Protein AF-A0A8S2UVU5-F1 (afdb_monomer_lite)

Foldseek 3Di:
DVVVLVVLVVCVVVVNDPDRDDPVVSVVVVVVVCCVVQVHDPPDDPCSSDPPD

pLDDT: mean 89.92, std 3.88, range [74.19, 94.0]

Structure (mmCIF, N/CA/C/O backbone):
data_AF-A0A8S2UVU5-F1
#
_entry.id   AF-A0A8S2UVU5-F1
#
loop_
_atom_site.group_PDB
_atom_site.id
_atom_site.type_symbol
_atom_site.label_atom_id
_atom_site.label_alt_id
_atom_site.label_comp_id
_atom_site.label_asym_id
_atom_site.label_entity_id
_atom_site.label_seq_id
_atom_site.pdbx_PDB_ins_code
_atom_site.Cartn_x
_atom_site.Cartn_y
_atom_site.Cartn_z
_atom_site.occupancy
_atom_site.B_iso_or_equiv
_atom_site.auth_seq_id
_atom_site.auth_comp_id
_atom_site.auth_asym_id
_atom_site.auth_atom_id
_atom_site.pdbx_PDB_model_num
ATOM 1 N N . MET A 1 1 ? 1.584 6.225 3.782 1.00 76.12 1 MET A N 1
ATOM 2 C CA . MET A 1 1 ? 1.895 5.222 2.765 1.00 76.12 1 MET A CA 1
ATOM 3 C C . MET A 1 1 ? 1.286 3.917 3.260 1.00 76.12 1 MET A C 1
ATOM 5 O O . MET A 1 1 ? 0.233 3.497 2.815 1.00 76.12 1 MET A O 1
ATOM 9 N N . ILE A 1 2 ? 1.902 3.292 4.266 1.00 84.44 2 ILE A N 1
ATOM 10 C CA . ILE A 1 2 ? 1.250 2.186 4.995 1.00 84.44 2 ILE A CA 1
ATOM 11 C C . ILE A 1 2 ? 1.006 2.559 6.463 1.00 84.44 2 ILE A C 1
ATOM 13 O O . ILE A 1 2 ? -0.038 2.252 7.028 1.00 84.44 2 ILE A O 1
ATOM 17 N N . ASN A 1 3 ? 1.952 3.273 7.082 1.00 89.94 3 ASN A N 1
ATOM 18 C CA . ASN A 1 3 ? 1.886 3.606 8.505 1.00 89.94 3 ASN A CA 1
ATOM 19 C C . ASN A 1 3 ? 0.766 4.605 8.858 1.00 89.94 3 ASN A C 1
A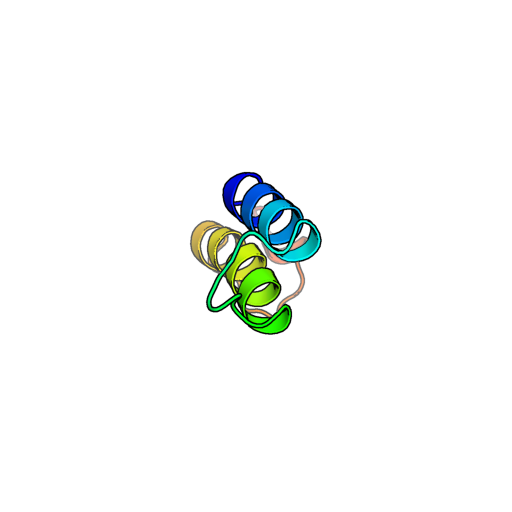TOM 21 O O . ASN A 1 3 ? 0.113 4.463 9.885 1.00 89.94 3 ASN A O 1
ATOM 25 N N . ILE A 1 4 ? 0.520 5.605 8.006 1.00 88.94 4 ILE A N 1
ATOM 26 C CA . ILE A 1 4 ? -0.504 6.641 8.251 1.00 88.94 4 ILE A CA 1
ATOM 27 C C . ILE A 1 4 ? -1.901 6.017 8.155 1.00 88.94 4 ILE A C 1
ATOM 29 O O . ILE A 1 4 ? -2.800 6.315 8.932 1.00 88.94 4 ILE A O 1
ATOM 33 N N . GLU A 1 5 ? -2.062 5.102 7.216 1.00 91.75 5 GLU A N 1
ATOM 34 C CA . GLU A 1 5 ? -3.278 4.381 6.904 1.00 91.75 5 GLU A CA 1
ATOM 35 C C . GLU A 1 5 ? -3.578 3.350 7.999 1.00 91.75 5 GLU A C 1
ATOM 37 O O . GLU A 1 5 ? -4.714 3.263 8.458 1.00 91.75 5 GLU A O 1
ATOM 42 N N . ALA A 1 6 ? -2.556 2.648 8.505 1.00 91.75 6 ALA A N 1
ATOM 43 C CA . ALA A 1 6 ? -2.681 1.780 9.676 1.00 91.75 6 ALA A CA 1
ATOM 44 C C . ALA A 1 6 ? -3.115 2.562 10.930 1.00 91.75 6 ALA A C 1
ATOM 46 O O . ALA A 1 6 ? -4.014 2.131 11.653 1.00 91.75 6 ALA A O 1
ATOM 47 N N . GLN A 1 7 ? -2.533 3.745 11.162 1.00 92.25 7 GLN A N 1
ATOM 48 C CA . GLN A 1 7 ? -2.952 4.638 12.248 1.00 92.25 7 GLN A CA 1
ATOM 49 C C . GLN A 1 7 ? -4.392 5.126 12.063 1.00 92.25 7 GLN A C 1
ATOM 51 O O . GLN A 1 7 ? -5.154 5.173 13.026 1.00 92.25 7 GLN A O 1
ATOM 56 N N . LEU A 1 8 ? -4.792 5.451 10.834 1.00 91.69 8 LEU A N 1
ATOM 57 C CA . LEU A 1 8 ? -6.145 5.899 10.519 1.00 91.69 8 LEU A CA 1
ATOM 58 C C . LEU A 1 8 ? -7.186 4.799 10.770 1.00 91.69 8 LEU A C 1
ATOM 60 O O . LEU A 1 8 ? -8.225 5.067 11.371 1.00 91.69 8 LEU A O 1
ATOM 64 N N . VAL A 1 9 ? -6.881 3.558 10.384 1.00 93.19 9 VAL A N 1
ATOM 65 C CA . VAL A 1 9 ? -7.716 2.383 10.680 1.00 93.19 9 VAL A CA 1
ATOM 66 C C .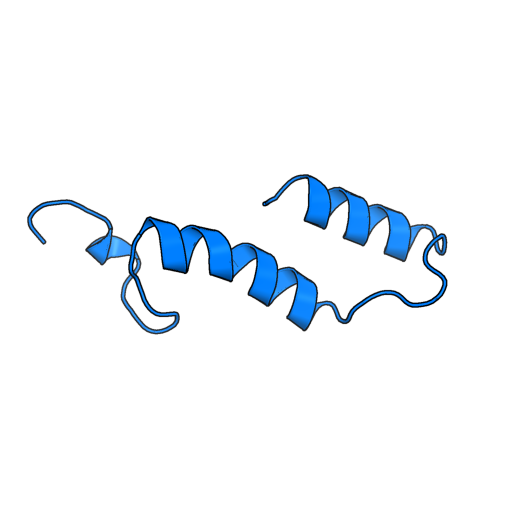 VAL A 1 9 ? -7.821 2.164 12.192 1.00 93.19 9 VAL A C 1
ATOM 68 O O . VAL A 1 9 ? -8.927 2.016 12.712 1.00 93.19 9 VAL A O 1
ATOM 71 N N . ALA A 1 10 ? -6.705 2.230 12.923 1.00 93.75 10 ALA A N 1
ATOM 72 C CA . ALA A 1 10 ? -6.702 2.089 14.379 1.00 93.75 10 ALA A CA 1
ATOM 73 C C . ALA A 1 10 ? -7.529 3.184 15.084 1.00 93.75 10 ALA A C 1
ATOM 75 O O . ALA A 1 10 ? -8.300 2.891 15.999 1.00 93.75 10 ALA A O 1
ATOM 76 N N . LEU A 1 11 ? -7.424 4.442 14.640 1.00 93.44 11 LEU A N 1
ATOM 77 C CA . LEU A 1 11 ? -8.219 5.559 15.165 1.00 93.44 11 LEU A CA 1
ATOM 78 C C . LEU A 1 11 ? -9.712 5.415 14.846 1.00 93.44 11 LEU A C 1
ATOM 80 O O . LEU A 1 11 ? -10.548 5.760 15.685 1.00 93.44 11 LEU A O 1
ATOM 84 N N . GLY A 1 12 ? -10.044 4.894 13.662 1.00 91.62 12 GLY A N 1
ATOM 85 C CA . GLY A 1 12 ? -11.414 4.563 13.275 1.00 91.62 12 GLY A CA 1
ATOM 86 C C . GL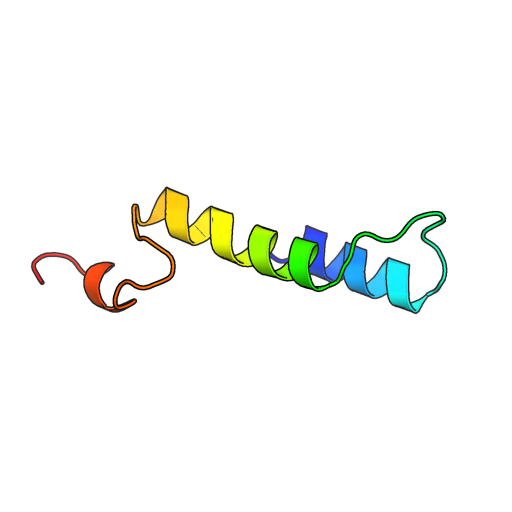Y A 1 12 ? -12.013 3.476 14.163 1.00 91.62 12 GLY A C 1
ATOM 87 O O . GLY A 1 12 ? -13.097 3.670 14.709 1.00 91.62 12 GLY A O 1
ATOM 88 N N . HIS A 1 13 ? -11.276 2.386 14.397 1.00 90.94 13 HIS A N 1
ATOM 89 C CA . HIS A 1 13 ? -11.698 1.315 15.308 1.00 90.94 13 HIS A CA 1
ATOM 90 C C . HIS A 1 13 ? -11.855 1.784 16.757 1.00 90.94 13 HIS A C 1
ATOM 92 O O . HIS A 1 13 ? -12.753 1.321 17.454 1.00 90.94 13 HIS A O 1
ATOM 98 N N . ALA A 1 14 ? -11.028 2.730 17.206 1.00 94.00 14 ALA A N 1
ATOM 99 C CA . ALA A 1 14 ? -11.140 3.326 18.534 1.00 94.00 14 ALA A CA 1
ATOM 100 C C . ALA A 1 14 ? -12.296 4.344 18.666 1.00 94.00 14 ALA A C 1
ATOM 102 O O . ALA A 1 14 ? -12.450 4.942 19.729 1.00 94.00 14 ALA A O 1
ATOM 103 N N . GLY A 1 15 ? -13.068 4.606 17.602 1.00 91.31 15 GLY A N 1
ATOM 104 C CA . GLY A 1 15 ? -14.148 5.600 17.608 1.00 91.31 15 GLY A CA 1
ATOM 105 C C . GLY A 1 15 ? -13.659 7.047 17.746 1.00 91.31 15 GLY A C 1
ATOM 106 O O . GLY A 1 15 ? -14.428 7.936 18.104 1.00 91.31 15 GLY A O 1
ATOM 107 N N . ARG A 1 16 ? -12.372 7.305 17.479 1.00 93.12 16 ARG A N 1
ATOM 108 C CA . ARG A 1 16 ? -11.728 8.619 17.675 1.00 93.12 16 ARG A CA 1
ATOM 109 C C . ARG A 1 16 ? -11.794 9.519 16.440 1.00 93.12 16 ARG A C 1
ATOM 111 O O . ARG A 1 16 ? -11.276 10.632 16.465 1.00 93.12 16 ARG A O 1
ATOM 118 N N . LEU A 1 17 ? -12.421 9.050 15.362 1.00 90.62 17 LEU A N 1
ATOM 119 C CA . LEU A 1 17 ? -12.635 9.810 14.134 1.00 90.62 17 LEU A CA 1
ATOM 120 C C . LEU A 1 17 ? -14.089 10.270 14.062 1.00 90.62 17 LEU A C 1
ATOM 122 O O . LEU A 1 17 ? -14.999 9.451 14.021 1.00 90.62 17 LEU A O 1
ATOM 126 N N . LYS A 1 18 ? -14.300 11.589 13.992 1.00 89.38 18 LYS A N 1
ATOM 127 C CA . LYS A 1 18 ? -15.640 12.179 13.841 1.00 89.38 18 LYS A CA 1
ATOM 128 C C . LYS A 1 18 ? -16.287 11.806 12.502 1.00 89.38 18 LYS A C 1
ATOM 130 O O . LYS A 1 18 ? -17.481 11.560 12.455 1.00 89.38 18 LYS A O 1
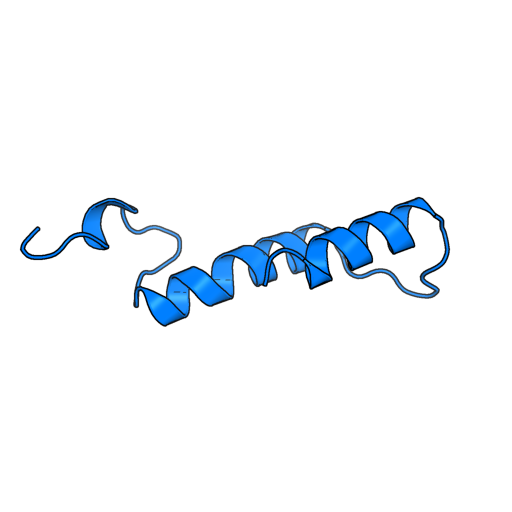ATOM 135 N N . ASN A 1 19 ? -15.485 11.765 11.437 1.00 89.12 19 ASN A N 1
ATOM 136 C CA . ASN A 1 19 ? -15.895 11.419 10.076 1.00 89.12 19 ASN A CA 1
ATOM 137 C C . ASN A 1 19 ? -14.827 10.497 9.462 1.00 89.12 19 ASN A C 1
ATOM 139 O O . ASN A 1 19 ? -13.928 10.989 8.773 1.00 89.12 19 ASN A O 1
ATOM 143 N N . PRO A 1 20 ? -14.834 9.190 9.770 1.00 88.75 20 PRO A N 1
ATOM 144 C CA . PRO A 1 20 ? -13.861 8.275 9.193 1.00 88.75 20 PRO A CA 1
ATOM 145 C C . PRO A 1 20 ? -14.082 8.158 7.673 1.00 88.75 20 PRO A C 1
ATOM 147 O O . PRO A 1 20 ? -15.231 8.076 7.228 1.00 88.75 20 PRO A O 1
ATOM 150 N N . PRO A 1 21 ? -13.015 8.146 6.854 1.00 89.94 21 PRO A N 1
ATOM 151 C CA . PRO A 1 21 ? -13.148 7.833 5.438 1.00 89.94 21 PRO A CA 1
ATOM 152 C C . PRO A 1 21 ? -13.578 6.374 5.250 1.00 89.94 21 PRO A C 1
ATOM 154 O O . PRO A 1 21 ? -13.416 5.536 6.139 1.00 89.94 21 PRO A O 1
ATOM 157 N N . ARG A 1 22 ? -14.119 6.057 4.071 1.00 92.50 22 ARG A N 1
ATOM 158 C CA . ARG A 1 22 ? -14.518 4.683 3.738 1.00 92.50 22 ARG A CA 1
ATOM 159 C C . ARG A 1 22 ? -13.281 3.792 3.645 1.00 92.50 22 ARG A C 1
ATOM 161 O O . ARG A 1 22 ? -12.224 4.247 3.206 1.00 92.50 22 ARG A O 1
ATOM 168 N N . LEU A 1 23 ? -13.430 2.514 3.992 1.00 90.62 23 LEU A N 1
ATOM 169 C CA . LEU A 1 23 ? -12.342 1.539 3.895 1.00 90.62 23 LEU A CA 1
ATOM 170 C C . LEU A 1 23 ? -11.792 1.449 2.462 1.00 90.62 23 LEU A C 1
ATOM 172 O O . LEU A 1 23 ? -10.578 1.457 2.279 1.00 90.62 23 LEU A O 1
ATOM 176 N N . ASP A 1 24 ? -12.674 1.518 1.459 1.00 93.44 24 ASP A N 1
ATOM 177 C CA . ASP A 1 24 ? -12.297 1.557 0.040 1.00 93.44 24 ASP A CA 1
ATOM 178 C C . ASP A 1 24 ? -11.366 2.735 -0.282 1.00 93.44 24 ASP A C 1
ATOM 180 O O . ASP A 1 24 ? -10.439 2.621 -1.080 1.00 93.44 24 ASP A O 1
ATOM 184 N N . THR A 1 25 ? -11.588 3.896 0.343 1.00 92.69 25 THR A N 1
ATOM 185 C CA . THR A 1 25 ? -10.731 5.075 0.163 1.00 92.69 25 THR A CA 1
ATOM 186 C C . THR A 1 25 ? -9.341 4.831 0.742 1.00 92.69 25 THR A C 1
ATOM 188 O O . THR A 1 25 ? -8.347 5.195 0.111 1.00 92.69 25 THR A O 1
ATOM 191 N N . ILE A 1 26 ? -9.259 4.195 1.914 1.00 93.19 26 ILE A N 1
ATOM 192 C CA . ILE A 1 26 ? -7.986 3.852 2.558 1.00 93.19 26 ILE A CA 1
ATOM 193 C C . ILE A 1 26 ? -7.219 2.849 1.688 1.00 93.19 26 ILE A C 1
ATOM 195 O O . ILE A 1 26 ? -6.049 3.074 1.384 1.00 93.19 26 ILE A O 1
ATOM 199 N N . GLU A 1 27 ? -7.886 1.796 1.216 1.00 91.19 27 GLU A N 1
ATOM 200 C CA . GLU A 1 27 ? -7.284 0.773 0.357 1.00 91.19 27 GLU A CA 1
ATOM 201 C C . GLU A 1 27 ? -6.795 1.350 -0.982 1.00 91.19 27 GLU A C 1
ATOM 203 O O . GLU A 1 27 ? -5.663 1.096 -1.399 1.00 91.19 27 GLU A O 1
ATOM 208 N N . ASN A 1 28 ? -7.608 2.181 -1.641 1.00 92.25 28 ASN A N 1
ATOM 209 C CA . ASN A 1 28 ? -7.211 2.842 -2.886 1.00 92.25 28 ASN A CA 1
ATOM 210 C C . ASN A 1 28 ? -6.013 3.772 -2.679 1.00 92.25 28 ASN A C 1
ATOM 212 O O . ASN A 1 28 ? -5.126 3.835 -3.528 1.00 92.25 28 ASN A O 1
ATOM 216 N N . THR A 1 29 ? -5.950 4.449 -1.531 1.00 91.81 29 THR A N 1
ATOM 217 C CA . THR A 1 29 ? -4.800 5.282 -1.168 1.00 91.81 29 THR A CA 1
ATOM 218 C C . THR A 1 29 ? -3.553 4.416 -0.995 1.00 91.81 29 THR A C 1
ATOM 220 O O . THR A 1 29 ? -2.537 4.704 -1.622 1.00 91.81 29 THR A O 1
ATOM 223 N N . MET A 1 30 ? -3.632 3.294 -0.270 1.00 92.19 30 MET A N 1
ATOM 224 C CA . MET A 1 30 ? -2.506 2.357 -0.125 1.00 92.19 30 MET A CA 1
ATOM 225 C C . MET A 1 30 ? -1.970 1.850 -1.478 1.00 92.19 30 MET A C 1
ATOM 227 O O . MET A 1 30 ? -0.761 1.681 -1.626 1.00 92.19 30 MET A O 1
ATOM 231 N N . LYS A 1 31 ? -2.844 1.642 -2.474 1.00 90.94 31 LYS A N 1
ATOM 232 C CA . LYS A 1 31 ? -2.466 1.192 -3.830 1.00 90.94 31 LYS A CA 1
ATOM 233 C C . LYS A 1 31 ? -1.914 2.311 -4.718 1.00 90.94 31 LYS A C 1
ATOM 235 O O . LYS A 1 31 ? -1.057 2.057 -5.560 1.00 90.94 31 LYS A O 1
ATOM 240 N N . LEU A 1 32 ? -2.363 3.551 -4.528 1.00 91.62 32 LEU A N 1
ATOM 241 C CA . LEU A 1 32 ? -2.005 4.676 -5.394 1.00 91.62 32 LEU A CA 1
ATOM 242 C C . LEU A 1 32 ? -0.500 4.982 -5.383 1.00 91.62 32 LEU A C 1
ATOM 244 O O . LEU A 1 32 ? 0.092 5.191 -6.438 1.00 91.62 32 LEU A O 1
ATOM 248 N N . SER A 1 33 ? 0.135 4.989 -4.207 1.00 90.31 33 SER A N 1
ATOM 249 C CA . SER A 1 33 ? 1.577 5.264 -4.098 1.00 90.31 33 SER A CA 1
ATOM 250 C C . SER A 1 33 ? 2.445 4.281 -4.889 1.00 90.31 33 SER A C 1
ATOM 252 O O . SER A 1 33 ? 3.224 4.751 -5.720 1.00 90.31 33 SER A O 1
ATOM 254 N N . PRO A 1 34 ? 2.321 2.951 -4.711 1.00 90.06 34 PRO A N 1
ATOM 255 C CA . PRO A 1 34 ? 3.089 2.008 -5.512 1.00 90.06 34 PRO A CA 1
ATOM 256 C C . PRO A 1 34 ? 2.721 2.070 -6.998 1.00 90.06 34 PRO A C 1
ATOM 258 O O . PRO A 1 34 ? 3.622 1.979 -7.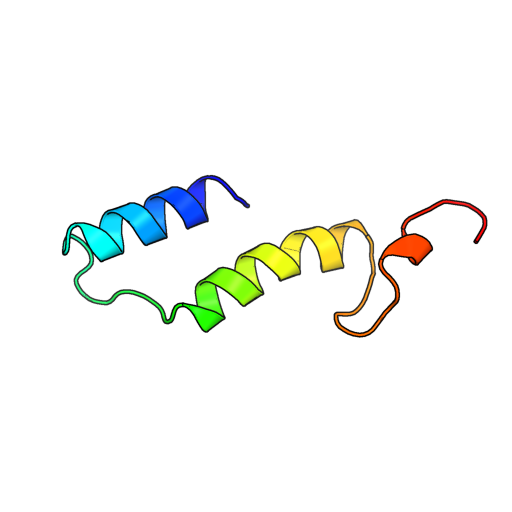823 1.00 90.06 34 PRO A O 1
ATOM 261 N N . MET A 1 35 ? 1.455 2.307 -7.364 1.00 93.00 35 MET A N 1
ATOM 262 C CA . MET A 1 35 ? 1.068 2.497 -8.772 1.00 93.00 35 MET A CA 1
ATOM 263 C C . MET A 1 35 ? 1.804 3.672 -9.430 1.00 93.00 35 MET A C 1
ATOM 265 O O . MET A 1 35 ? 2.268 3.550 -10.562 1.00 93.00 35 MET A O 1
ATOM 269 N N . ILE A 1 36 ? 1.951 4.794 -8.718 1.00 92.81 36 ILE A N 1
ATOM 270 C CA . ILE A 1 36 ? 2.693 5.962 -9.209 1.00 92.81 36 ILE A CA 1
ATOM 271 C C . ILE A 1 36 ? 4.191 5.658 -9.284 1.00 92.81 36 ILE A C 1
ATOM 273 O O . ILE A 1 36 ? 4.803 5.885 -10.323 1.00 92.81 36 ILE A O 1
ATOM 277 N N . VAL A 1 37 ? 4.777 5.129 -8.205 1.00 93.06 37 VAL A N 1
ATOM 278 C CA . VAL A 1 37 ? 6.226 4.867 -8.123 1.00 93.06 37 VAL A CA 1
ATOM 279 C C . VAL A 1 37 ? 6.672 3.838 -9.162 1.00 93.06 37 VAL A C 1
ATOM 281 O O . VAL A 1 37 ? 7.733 3.997 -9.756 1.00 93.06 37 VAL A O 1
ATOM 284 N N . GLN A 1 38 ? 5.858 2.810 -9.402 1.00 91.31 38 GLN A N 1
ATOM 285 C CA . GLN A 1 38 ? 6.146 1.763 -10.383 1.00 91.31 38 GLN A CA 1
ATOM 286 C C . GLN A 1 38 ? 5.655 2.114 -11.797 1.00 91.31 38 GLN A C 1
ATOM 288 O O . GLN A 1 38 ? 5.918 1.365 -12.730 1.00 91.31 38 GLN A O 1
ATOM 293 N N . ALA A 1 39 ? 4.928 3.225 -11.975 1.00 89.75 39 ALA A N 1
ATOM 294 C CA . ALA A 1 39 ? 4.245 3.579 -13.223 1.00 89.75 39 ALA A CA 1
ATOM 295 C C . ALA A 1 39 ? 3.335 2.450 -13.768 1.00 89.75 39 ALA A C 1
ATOM 297 O O . ALA A 1 39 ? 3.226 2.224 -14.979 1.00 89.75 39 ALA A O 1
ATOM 298 N N . LEU A 1 40 ? 2.647 1.742 -12.865 1.00 89.56 40 LEU A N 1
ATOM 299 C CA . LEU A 1 40 ? 1.775 0.608 -13.178 1.00 89.56 40 LEU A CA 1
ATOM 300 C C . LEU A 1 40 ? 0.309 0.908 -12.852 1.00 89.56 40 LEU A C 1
ATOM 302 O O . LEU A 1 40 ? -0.027 1.531 -11.850 1.00 89.56 40 LEU A O 1
ATOM 306 N N . GLY A 1 41 ? -0.583 0.436 -13.726 1.00 87.00 41 GLY A N 1
ATOM 307 C CA . GLY A 1 41 ? -2.033 0.540 -13.555 1.00 87.00 41 GLY A CA 1
ATOM 308 C C . GLY A 1 41 ? -2.605 -0.588 -12.691 1.00 87.00 41 GLY A C 1
ATOM 309 O O . GLY A 1 41 ? -2.015 -1.658 -12.596 1.00 87.00 41 GLY A O 1
ATOM 310 N N . ASN A 1 42 ? -3.805 -0.385 -12.141 1.00 81.25 42 ASN A N 1
ATOM 311 C CA . ASN A 1 42 ? -4.439 -1.305 -11.181 1.00 81.25 42 ASN A CA 1
ATOM 312 C C . ASN A 1 42 ? -4.766 -2.704 -11.752 1.00 81.25 42 ASN A C 1
ATOM 314 O O . ASN A 1 42 ? -4.925 -3.660 -11.005 1.00 81.25 42 ASN A O 1
ATOM 318 N N . LEU A 1 43 ? -4.889 -2.819 -13.080 1.00 84.50 43 LEU A N 1
ATOM 319 C CA . LEU A 1 43 ? -5.198 -4.069 -13.792 1.00 84.50 43 LEU A CA 1
ATOM 320 C C . LEU A 1 43 ? -3.964 -4.709 -14.443 1.00 84.50 43 LEU A C 1
ATOM 322 O O . LEU A 1 43 ? -4.083 -5.713 -15.143 1.00 84.50 43 LEU A O 1
ATOM 326 N N . LYS A 1 44 ? -2.783 -4.103 -14.278 1.00 85.69 44 LYS A N 1
ATOM 327 C CA . LYS A 1 44 ? -1.546 -4.609 -14.871 1.00 85.69 44 LYS A CA 1
ATOM 328 C C . LYS A 1 44 ? -0.904 -5.643 -13.952 1.00 85.69 44 LYS A C 1
ATOM 330 O O . LYS A 1 44 ? -1.022 -5.561 -12.733 1.00 85.69 44 LYS A O 1
ATOM 335 N N . SER A 1 45 ? -0.203 -6.605 -14.552 1.00 89.75 45 SER A N 1
ATOM 336 C CA . SER A 1 45 ? 0.552 -7.600 -13.790 1.00 89.75 45 SER A CA 1
ATOM 337 C C . SER A 1 45 ? 1.588 -6.903 -12.895 1.00 89.75 45 SER A C 1
ATOM 339 O O . SER A 1 45 ? 2.372 -6.104 -13.415 1.00 89.75 45 SER A O 1
ATOM 341 N N . PRO A 1 46 ? 1.655 -7.227 -11.589 1.00 87.94 46 PRO A N 1
ATOM 342 C CA . PRO A 1 46 ? 2.687 -6.706 -10.694 1.00 87.94 46 PRO A CA 1
ATOM 343 C C . PRO A 1 46 ? 4.106 -7.067 -11.142 1.00 87.94 46 PRO A C 1
ATOM 345 O O . PRO A 1 46 ? 5.055 -6.387 -10.774 1.00 87.94 46 PRO A O 1
ATOM 348 N N . LEU A 1 47 ? 4.265 -8.117 -11.957 1.00 90.69 47 LEU A N 1
ATOM 349 C CA . LEU A 1 47 ? 5.570 -8.537 -12.473 1.00 90.69 47 LEU A CA 1
ATOM 350 C C . LEU A 1 47 ? 6.187 -7.519 -13.437 1.00 90.69 47 LEU A C 1
ATOM 352 O O . LEU A 1 47 ? 7.400 -7.518 -13.601 1.0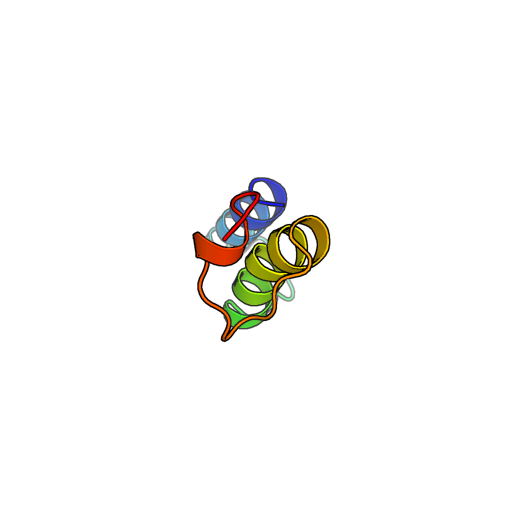0 90.69 47 LEU A O 1
ATOM 356 N N . LEU A 1 48 ? 5.390 -6.609 -14.005 1.00 90.56 48 LEU A N 1
ATOM 357 C CA . LEU A 1 48 ? 5.891 -5.524 -14.856 1.00 90.56 48 LEU A CA 1
ATOM 358 C C . LEU A 1 48 ? 6.705 -4.470 -14.083 1.00 90.56 48 LEU A C 1
ATOM 360 O O . LEU A 1 48 ? 7.212 -3.534 -14.689 1.00 90.56 48 LEU A O 1
ATOM 364 N N . GLN A 1 49 ? 6.834 -4.603 -12.757 1.00 89.44 49 GLN A N 1
ATOM 365 C CA . GLN A 1 49 ? 7.751 -3.786 -11.956 1.00 89.44 49 GLN A CA 1
ATOM 366 C C . GLN A 1 49 ? 9.219 -4.219 -12.110 1.00 89.44 49 GLN A C 1
ATOM 368 O O . GLN A 1 49 ? 10.127 -3.518 -11.670 1.00 89.44 49 GLN A O 1
ATOM 373 N N . LEU A 1 50 ? 9.462 -5.412 -12.661 1.00 90.75 50 LEU A N 1
ATOM 374 C CA . LEU A 1 50 ? 10.803 -5.955 -12.826 1.00 90.75 50 LEU A CA 1
ATOM 375 C C . LEU A 1 50 ? 11.441 -5.408 -14.111 1.00 90.75 50 LEU A C 1
ATOM 377 O O . LEU A 1 50 ? 10.764 -5.293 -15.133 1.00 90.75 50 LEU A O 1
ATOM 381 N N . PRO A 1 51 ? 12.745 -5.089 -14.091 1.00 89.75 51 PRO A N 1
ATOM 382 C CA . PRO A 1 51 ? 13.431 -4.623 -15.285 1.00 89.75 51 PRO A CA 1
ATOM 383 C C . PRO A 1 51 ? 13.507 -5.733 -16.346 1.00 89.75 51 PRO A C 1
ATOM 385 O O . PRO A 1 51 ? 13.738 -6.897 -16.020 1.00 89.75 51 PRO A O 1
ATOM 388 N N . HIS A 1 52 ? 13.384 -5.338 -17.619 1.00 85.81 52 HIS A N 1
ATOM 389 C CA . HIS A 1 52 ? 13.555 -6.194 -18.807 1.00 85.81 52 HIS A CA 1
ATOM 390 C C . HIS A 1 52 ? 12.513 -7.316 -19.000 1.00 85.81 52 HIS A C 1
ATOM 392 O O . HIS A 1 52 ? 12.798 -8.286 -19.705 1.00 85.81 52 HIS A O 1
ATOM 398 N N . ILE A 1 53 ? 11.322 -7.171 -18.408 1.00 74.19 53 ILE A N 1
ATOM 399 C CA . ILE A 1 53 ? 10.112 -7.959 -18.719 1.00 74.19 53 ILE A CA 1
ATOM 400 C C . ILE A 1 53 ? 9.241 -7.181 -19.706 1.00 74.19 53 ILE A C 1
ATOM 402 O O . ILE A 1 53 ? 8.680 -7.824 -20.620 1.00 74.19 53 ILE A O 1
#

Organism: NCBI:txid392030

Sequence (53 aa):
MINIEAQLVALGHAGRLKNPPRLDTIENTMKLSPMIVQALGNLKSPLLQLPHI

Secondary structure (DSSP, 8-state):
--HHHHHHHHHHHTT--SSPPPHHHHHHHHHHHHHHHTT--TTS-GGGGSTT-

Radius of gyration: 14.45 Å; chains: 1; bounding box: 29×21×37 Å